Protein AF-A0A7C7IV59-F1 (afdb_monomer_lite)

Secondary structure (DSSP, 8-state):
--S-EEEEEEEEE-S-SEEE-TTS-EEE-----EEEPPSSS--STTPPPP--TT---HHHHHHHHHTTS-GGG-HHHHHHHHHHHTT-HHHHTTSS--S-SSS--SEEEEEEEEEEEPPTT-TT--SEEEEEEEEEEEEEETT-HHHHHHHHHHT---

Sequence (158 aa):
IGKKRHELIIEGTTDESVYTNTDGWLIMKNPSWRSYEFKAKPGATDRWLPIISPYHYRLDWQIWFAAMSVPQQQPWIFHLIWKLLHNDAGALGLLANNPFPNQPPESIRIEIYRYKFLPPGDESGKVWKRKHVGTWLNPVSKSTPGFKRLIQKNRWKP

pLDDT: mean 91.94, std 7.4, range [44.44, 98.19]

Radius of gyration: 17.1 Å; chains: 1; bounding box: 45×33×55 Å

Structure (mmCIF, N/CA/C/O backbone):
data_AF-A0A7C7IV59-F1
#
_entry.id   AF-A0A7C7IV59-F1
#
loop_
_atom_site.group_PDB
_atom_site.id
_atom_site.type_symbol
_atom_site.label_atom_id
_atom_site.label_alt_id
_atom_site.label_comp_id
_atom_site.label_asym_id
_atom_site.label_entity_id
_atom_site.label_seq_id
_atom_site.pdbx_PDB_ins_code
_atom_site.Cartn_x
_atom_site.Cartn_y
_atom_site.Cartn_z
_atom_site.occupancy
_atom_site.B_iso_or_equiv
_atom_site.auth_seq_id
_atom_site.auth_comp_id
_atom_site.auth_asym_id
_atom_site.auth_atom_id
_atom_site.pdbx_PDB_model_num
ATOM 1 N N . ILE A 1 1 ? -0.440 3.893 25.798 1.00 44.44 1 ILE A N 1
ATOM 2 C CA . ILE A 1 1 ? -0.358 3.272 24.450 1.00 44.44 1 ILE A CA 1
ATOM 3 C C . ILE A 1 1 ? -1.790 3.041 23.954 1.00 44.44 1 ILE A C 1
ATOM 5 O O . ILE A 1 1 ? -2.495 2.308 24.616 1.00 44.44 1 ILE A O 1
ATOM 9 N N . GLY A 1 2 ? -2.369 3.656 22.919 1.00 55.97 2 GLY A N 1
ATOM 10 C CA . GLY A 1 2 ? -2.073 4.871 22.154 1.00 55.97 2 GLY A CA 1
ATOM 11 C C . GLY A 1 2 ? -3.309 5.194 21.289 1.00 55.97 2 GLY A C 1
ATOM 12 O O . GLY A 1 2 ? -3.630 4.441 20.381 1.00 55.97 2 GLY A O 1
ATOM 13 N N . LYS A 1 3 ? -4.026 6.298 21.555 1.00 66.81 3 LYS A N 1
ATOM 14 C CA . LYS A 1 3 ? -5.278 6.674 20.846 1.00 66.81 3 LYS A CA 1
ATOM 15 C C . LYS A 1 3 ? -5.081 7.012 19.350 1.00 66.81 3 LYS A C 1
ATOM 17 O O . LYS A 1 3 ? -6.046 7.357 18.675 1.00 66.81 3 LYS A O 1
ATOM 22 N N . LYS A 1 4 ? -3.841 7.007 18.846 1.00 79.00 4 LYS A N 1
ATOM 23 C CA . LYS A 1 4 ? -3.459 7.379 17.475 1.00 79.00 4 LYS A CA 1
ATOM 24 C C . LYS A 1 4 ? -2.388 6.410 16.966 1.00 79.00 4 LYS A C 1
ATOM 26 O O . LYS A 1 4 ? -1.458 6.113 17.713 1.00 79.00 4 LYS A O 1
ATOM 31 N N . ARG A 1 5 ? -2.493 5.971 15.710 1.00 87.94 5 ARG A N 1
ATOM 32 C CA . ARG A 1 5 ? -1.556 5.034 15.062 1.00 87.94 5 ARG A CA 1
ATOM 33 C C . ARG A 1 5 ? -1.185 5.532 13.668 1.00 87.94 5 ARG A C 1
ATOM 35 O O . ARG A 1 5 ? -2.071 5.966 12.938 1.00 87.94 5 ARG A O 1
ATOM 42 N N . HIS A 1 6 ? 0.098 5.499 13.319 1.00 93.00 6 HIS A N 1
ATOM 43 C CA . HIS A 1 6 ? 0.534 5.714 11.940 1.00 93.00 6 HIS A CA 1
ATOM 44 C C . HIS A 1 6 ? 0.492 4.390 11.183 1.00 93.00 6 HIS A C 1
ATOM 46 O O . HIS A 1 6 ? 0.907 3.362 11.717 1.00 93.00 6 HIS A O 1
ATOM 52 N N . GLU A 1 7 ? -0.033 4.426 9.967 1.00 95.06 7 GLU A N 1
ATOM 53 C CA . GLU A 1 7 ? -0.200 3.269 9.099 1.00 95.06 7 GLU A CA 1
ATOM 54 C C . GLU A 1 7 ? 0.316 3.597 7.705 1.00 95.06 7 GLU A C 1
ATOM 56 O O . GLU A 1 7 ? 0.018 4.666 7.167 1.00 95.06 7 GLU A O 1
ATOM 61 N N . LEU A 1 8 ? 1.065 2.658 7.129 1.00 97.00 8 LEU A N 1
ATOM 62 C CA . LEU A 1 8 ? 1.419 2.682 5.717 1.00 97.00 8 LEU A CA 1
ATOM 63 C C . LEU A 1 8 ? 0.306 2.017 4.914 1.00 97.00 8 LEU A C 1
ATOM 65 O O . LEU A 1 8 ? -0.110 0.902 5.239 1.00 97.00 8 LEU A O 1
ATOM 69 N N . ILE A 1 9 ? -0.140 2.695 3.863 1.00 97.62 9 ILE A N 1
ATOM 70 C CA . ILE A 1 9 ? -1.102 2.188 2.890 1.00 97.62 9 ILE A CA 1
ATOM 71 C C . ILE A 1 9 ? -0.359 2.032 1.568 1.00 97.62 9 ILE A C 1
ATOM 73 O O . ILE A 1 9 ? 0.140 3.012 1.016 1.00 97.62 9 ILE A O 1
ATOM 77 N N . ILE A 1 10 ? -0.247 0.789 1.096 1.00 98.19 10 ILE A N 1
ATOM 78 C CA . ILE A 1 10 ? 0.354 0.476 -0.202 1.00 98.19 10 ILE A CA 1
ATOM 79 C C . ILE A 1 10 ? -0.743 0.602 -1.249 1.00 98.19 10 ILE A C 1
ATOM 81 O O . ILE A 1 10 ? -1.784 -0.041 -1.127 1.00 98.19 10 ILE A O 1
ATOM 85 N N . GLU A 1 11 ? -0.514 1.409 -2.276 1.00 98.06 11 GLU A N 1
ATOM 86 C CA . GLU A 1 11 ? -1.491 1.645 -3.335 1.00 98.06 11 GLU A CA 1
ATOM 87 C C . GLU A 1 11 ? -0.866 1.377 -4.694 1.00 98.06 11 GLU A C 1
ATOM 89 O O . GLU A 1 11 ? 0.239 1.839 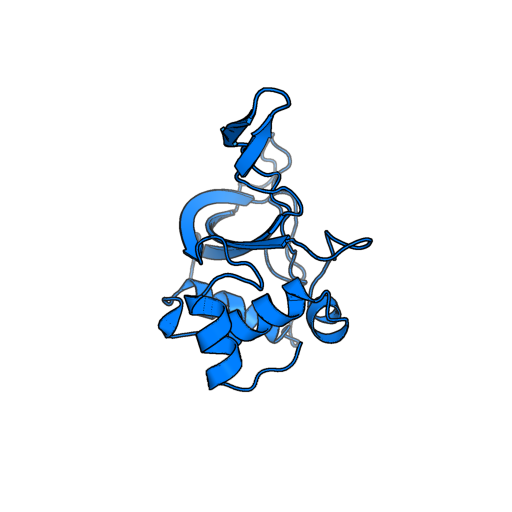-4.970 1.00 98.06 11 GLU A O 1
ATOM 94 N N . GLY A 1 12 ? -1.581 0.650 -5.547 1.00 97.50 12 GLY A N 1
ATOM 95 C CA . GLY A 1 12 ? -1.215 0.475 -6.947 1.00 97.50 12 GLY A CA 1
ATOM 96 C C . GLY A 1 12 ? -2.107 1.299 -7.866 1.00 97.50 12 GLY A C 1
ATOM 97 O O . GLY A 1 12 ? -3.203 1.714 -7.480 1.00 97.50 12 GLY A O 1
ATOM 98 N N . THR A 1 13 ? -1.671 1.481 -9.104 1.00 96.38 13 THR A N 1
ATOM 99 C CA . THR A 1 13 ? -2.513 1.956 -10.202 1.00 96.38 13 THR A CA 1
ATOM 100 C C . THR A 1 13 ? -2.104 1.287 -11.509 1.00 96.38 13 THR A C 1
ATOM 102 O O . THR A 1 13 ? -0.953 0.889 -11.682 1.00 96.38 13 THR A O 1
ATOM 105 N N . THR A 1 14 ? -3.063 1.143 -12.416 1.00 94.38 14 THR A N 1
ATOM 106 C CA . THR A 1 14 ? -2.846 0.719 -13.808 1.00 94.38 14 THR A CA 1
ATOM 107 C C . THR A 1 14 ? -2.884 1.898 -14.774 1.00 94.38 14 THR A C 1
ATOM 109 O O . THR A 1 14 ? -2.635 1.708 -15.956 1.00 94.38 14 THR A O 1
ATOM 112 N N . ASP A 1 15 ? -3.242 3.089 -14.290 1.00 88.94 15 ASP A N 1
ATOM 113 C CA . ASP A 1 15 ? -3.293 4.297 -15.102 1.00 88.94 15 ASP A CA 1
ATOM 114 C C . ASP A 1 15 ? -1.877 4.855 -15.300 1.00 88.94 15 ASP A C 1
ATOM 116 O O . ASP A 1 15 ? -1.103 4.971 -14.346 1.00 88.94 15 ASP A O 1
ATOM 120 N N . GLU A 1 16 ? -1.567 5.288 -16.519 1.00 78.81 16 GLU A N 1
ATOM 121 C CA . GLU A 1 16 ? -0.409 6.142 -16.766 1.00 78.81 16 GLU A CA 1
ATOM 122 C C . GLU A 1 16 ? -0.691 7.555 -16.236 1.00 78.81 16 GLU A C 1
ATOM 124 O O . GLU A 1 16 ? -1.755 8.135 -16.471 1.00 78.81 16 GLU A O 1
ATOM 129 N N . SER A 1 17 ? 0.263 8.130 -15.499 1.00 73.19 17 SER A N 1
ATOM 130 C CA . SER A 1 17 ? 0.122 9.485 -14.947 1.00 73.19 17 SER A CA 1
ATOM 131 C C . SER A 1 17 ? 0.216 10.577 -16.016 1.00 73.19 17 SER A C 1
ATOM 133 O O . SER A 1 17 ? -0.256 11.694 -15.806 1.00 73.19 17 SER A O 1
ATOM 135 N N . VAL A 1 18 ? 0.846 10.263 -17.150 1.00 76.81 18 VAL A N 1
ATOM 136 C CA . VAL A 1 18 ? 1.019 11.153 -18.297 1.00 76.81 18 VAL A CA 1
ATOM 137 C C . VAL A 1 18 ? 0.696 10.358 -19.552 1.00 76.81 18 VAL A C 1
ATOM 139 O O . VAL A 1 18 ? 1.277 9.298 -19.751 1.00 76.81 18 VAL A O 1
ATOM 142 N N . TYR A 1 19 ? -0.198 10.879 -20.386 1.00 74.19 19 TYR A N 1
ATOM 143 C CA . TYR A 1 19 ? -0.529 10.298 -21.686 1.00 74.19 19 TYR A CA 1
ATOM 144 C C . TYR A 1 19 ? -0.600 11.396 -22.748 1.00 74.19 19 TYR A C 1
ATOM 146 O O . TYR A 1 19 ? -0.787 12.572 -22.428 1.00 74.19 19 TYR A O 1
ATOM 154 N N . THR A 1 20 ? -0.447 11.020 -24.013 1.00 78.44 20 THR A N 1
ATOM 155 C CA . THR A 1 20 ? -0.582 11.939 -25.147 1.00 78.44 20 THR A CA 1
ATOM 156 C C . THR A 1 20 ? -2.023 11.915 -25.650 1.00 78.44 20 THR A C 1
ATOM 158 O O . THR A 1 20 ? -2.568 10.838 -25.897 1.00 78.44 20 THR A O 1
ATOM 161 N N . ASN A 1 21 ? -2.663 13.079 -25.778 1.00 82.25 21 ASN A N 1
ATOM 162 C CA . ASN A 1 21 ? -3.988 13.161 -26.394 1.00 82.25 21 ASN A CA 1
ATOM 163 C C . ASN A 1 21 ? -3.899 13.011 -27.927 1.00 82.25 21 ASN A C 1
ATOM 165 O O . ASN A 1 21 ? -2.813 12.966 -28.503 1.00 82.25 21 ASN A O 1
ATOM 169 N N . THR A 1 22 ? -5.048 12.950 -28.602 1.00 84.12 22 THR A N 1
ATOM 170 C CA . THR A 1 22 ? -5.124 12.798 -30.067 1.00 84.12 22 THR A CA 1
ATOM 171 C C . THR A 1 22 ? -4.395 13.910 -30.832 1.00 84.12 22 THR A C 1
ATOM 173 O O . THR A 1 22 ? -3.911 13.673 -31.934 1.00 84.12 22 THR A O 1
ATOM 176 N N . ASP A 1 23 ? -4.247 15.087 -30.223 1.00 89.44 23 ASP A N 1
ATOM 177 C CA . ASP A 1 23 ? -3.588 16.258 -30.807 1.00 89.44 23 ASP A CA 1
ATOM 178 C C . ASP A 1 23 ? -2.075 16.321 -30.514 1.00 89.44 23 ASP A C 1
ATOM 180 O O . ASP A 1 23 ? -1.413 17.293 -30.876 1.00 89.44 23 ASP A O 1
ATOM 184 N N . GLY A 1 24 ? -1.506 15.313 -29.843 1.00 84.75 24 GLY A N 1
ATOM 185 C CA . GLY A 1 24 ? -0.072 15.244 -29.547 1.00 84.75 24 GLY A CA 1
ATOM 186 C C . GLY A 1 24 ? 0.370 15.942 -28.253 1.00 84.75 24 GLY A C 1
ATOM 187 O O . GLY A 1 24 ? 1.562 15.936 -27.939 1.00 84.75 24 GLY A O 1
ATOM 188 N N . TRP A 1 25 ? -0.549 16.504 -27.464 1.00 85.62 25 TRP A N 1
ATOM 189 C CA . TRP A 1 25 ? -0.234 17.161 -26.192 1.00 85.62 25 TRP A CA 1
ATOM 190 C C . TRP A 1 25 ? -0.142 16.169 -25.034 1.00 85.62 25 TRP A C 1
ATOM 192 O O . TRP A 1 25 ? -0.975 15.273 -24.891 1.00 85.62 25 TRP A O 1
ATOM 202 N N . LEU A 1 26 ? 0.847 16.369 -24.159 1.00 84.31 26 LEU A N 1
ATOM 203 C CA . LEU A 1 26 ? 0.966 15.625 -22.906 1.00 84.31 26 LEU A CA 1
ATOM 204 C C . LEU A 1 26 ? -0.076 16.123 -21.903 1.00 84.31 26 LEU A C 1
ATOM 206 O O . LEU A 1 26 ? -0.066 17.290 -21.511 1.00 84.31 26 LEU A O 1
ATOM 210 N N . ILE A 1 27 ? -0.939 15.219 -21.450 1.00 80.25 27 ILE A N 1
ATOM 211 C CA . ILE A 1 27 ? -1.958 15.484 -20.441 1.00 80.25 27 ILE A CA 1
ATOM 212 C C . ILE A 1 27 ? -1.613 14.722 -19.166 1.00 80.25 27 ILE A C 1
ATOM 214 O O . ILE A 1 27 ? -1.330 13.522 -19.182 1.00 80.25 27 ILE A O 1
ATOM 218 N N . MET A 1 28 ? -1.670 15.429 -18.038 1.00 78.50 28 MET A N 1
ATOM 219 C CA . MET A 1 28 ? -1.547 14.827 -16.714 1.00 78.50 28 MET A CA 1
ATOM 220 C C . MET A 1 28 ? -2.918 14.336 -16.248 1.00 78.50 28 MET A C 1
ATOM 222 O O . MET A 1 28 ? -3.845 15.130 -16.078 1.00 78.50 28 MET A O 1
ATOM 226 N N . LYS A 1 29 ? -3.051 13.028 -16.022 1.00 81.25 29 LYS A N 1
ATOM 227 C CA . LYS A 1 29 ? -4.239 12.431 -15.398 1.00 81.25 29 LYS A CA 1
ATOM 228 C C . LYS A 1 29 ? -3.956 12.220 -13.921 1.00 81.25 29 LYS A C 1
ATOM 230 O O . LYS A 1 29 ? -2.858 11.804 -13.564 1.00 81.25 29 LYS A O 1
ATOM 235 N N . ASN A 1 30 ? -4.954 12.431 -13.064 1.00 83.75 30 ASN A N 1
ATOM 236 C CA . ASN A 1 30 ? -4.869 11.936 -11.696 1.00 83.75 30 ASN A CA 1
ATOM 237 C C . ASN A 1 30 ? -5.184 10.427 -11.705 1.00 83.75 30 ASN A C 1
ATOM 239 O O . ASN A 1 30 ? -6.331 10.066 -11.988 1.00 83.75 30 ASN A O 1
ATOM 243 N N . PRO A 1 31 ? -4.201 9.543 -11.462 1.00 87.81 31 PRO A N 1
ATOM 244 C CA . PRO A 1 31 ? -4.415 8.114 -11.608 1.00 87.81 31 PRO A CA 1
ATOM 245 C C . PRO A 1 31 ? -5.311 7.576 -10.488 1.00 87.81 31 PRO A C 1
ATOM 247 O O . PRO A 1 31 ? -5.291 8.061 -9.352 1.00 87.81 31 PRO A O 1
ATOM 250 N N . SER A 1 32 ? -6.102 6.555 -10.806 1.00 92.81 32 SER A N 1
ATOM 251 C CA . SER A 1 32 ? -6.940 5.858 -9.835 1.00 92.81 32 SER A CA 1
ATOM 252 C C . SER A 1 32 ? -6.088 4.900 -8.996 1.00 92.81 32 SER A C 1
ATOM 254 O O . SER A 1 32 ? -5.593 3.875 -9.472 1.00 92.81 32 SER A O 1
ATOM 256 N N . TRP A 1 33 ? -5.879 5.252 -7.728 1.00 95.69 33 TRP A N 1
ATOM 257 C CA . TRP A 1 33 ? -5.094 4.455 -6.787 1.00 95.69 33 TRP A CA 1
ATOM 258 C C . TRP A 1 33 ? -5.988 3.494 -6.007 1.00 95.69 33 TRP A C 1
ATOM 260 O O . TRP A 1 33 ? -7.002 3.899 -5.437 1.00 95.69 33 TRP A O 1
ATOM 270 N N . ARG A 1 34 ? -5.603 2.217 -5.964 1.00 97.12 34 ARG A N 1
ATOM 271 C CA . ARG A 1 34 ? -6.302 1.161 -5.218 1.00 97.12 34 ARG A CA 1
ATOM 272 C C . ARG A 1 34 ? -5.385 0.574 -4.156 1.00 97.12 34 ARG A C 1
ATOM 274 O O . ARG A 1 34 ? -4.250 0.202 -4.455 1.00 97.12 34 ARG A O 1
ATOM 281 N N . SER A 1 35 ? -5.882 0.487 -2.927 1.00 97.25 35 SER A N 1
ATOM 282 C CA . SER A 1 35 ? -5.104 0.041 -1.772 1.00 97.25 35 SER A CA 1
ATOM 283 C C . SER A 1 35 ? -5.030 -1.485 -1.677 1.00 97.25 35 SER A C 1
ATOM 285 O O . SER A 1 35 ? -6.034 -2.185 -1.832 1.00 97.25 35 SER A O 1
ATOM 287 N N . TYR A 1 36 ? -3.837 -1.990 -1.374 1.00 98.00 36 TYR A N 1
ATOM 288 C CA . TYR A 1 36 ? -3.644 -3.341 -0.867 1.00 98.00 36 TYR A CA 1
ATOM 289 C C . TYR A 1 36 ? -3.969 -3.370 0.628 1.00 98.00 36 TYR A C 1
ATOM 291 O O . TYR A 1 36 ? -3.437 -2.587 1.418 1.00 98.00 36 TYR A O 1
ATOM 299 N N . GLU A 1 37 ? -4.833 -4.296 1.014 1.00 96.88 37 GLU A N 1
ATOM 300 C CA . GLU A 1 37 ? -5.310 -4.475 2.376 1.00 96.88 37 GLU A CA 1
ATOM 301 C C . GLU A 1 37 ? -4.505 -5.563 3.082 1.00 96.88 37 GLU A C 1
ATOM 303 O O . GLU A 1 37 ? -4.170 -6.598 2.507 1.00 96.88 37 GLU A O 1
ATOM 308 N N . PHE A 1 38 ? -4.220 -5.357 4.364 1.00 95.81 38 PHE A N 1
ATOM 309 C CA . PHE A 1 38 ? -3.542 -6.346 5.204 1.00 95.81 38 PHE A CA 1
ATOM 310 C C . PHE A 1 38 ? -4.552 -7.133 6.046 1.00 95.81 38 PHE A C 1
ATOM 312 O O . PHE A 1 38 ? -5.696 -6.713 6.233 1.00 95.81 38 PHE A O 1
ATOM 319 N N . LYS A 1 39 ? -4.158 -8.293 6.572 1.00 94.44 39 LYS A N 1
ATOM 320 C CA . LYS A 1 39 ? -5.090 -9.232 7.223 1.00 94.44 39 LYS A CA 1
ATOM 321 C C . LYS A 1 39 ? -5.571 -8.770 8.598 1.00 94.44 39 LYS A C 1
ATOM 323 O O . LYS A 1 39 ? -6.685 -9.103 8.986 1.00 94.44 39 LYS A O 1
ATOM 328 N N . ALA A 1 40 ? -4.785 -7.971 9.307 1.00 92.94 40 ALA A N 1
ATOM 329 C CA . ALA A 1 40 ? -5.079 -7.501 10.657 1.00 92.94 40 ALA A CA 1
ATOM 330 C C . ALA A 1 40 ? -4.659 -6.038 10.900 1.00 92.94 40 ALA A C 1
ATOM 332 O O . ALA A 1 40 ? -4.462 -5.622 12.045 1.00 92.94 40 ALA A O 1
ATOM 333 N N . LYS A 1 41 ? -4.519 -5.232 9.839 1.00 92.25 41 LYS A N 1
ATOM 334 C CA . LYS A 1 41 ? -4.347 -3.772 9.950 1.00 92.25 41 LYS 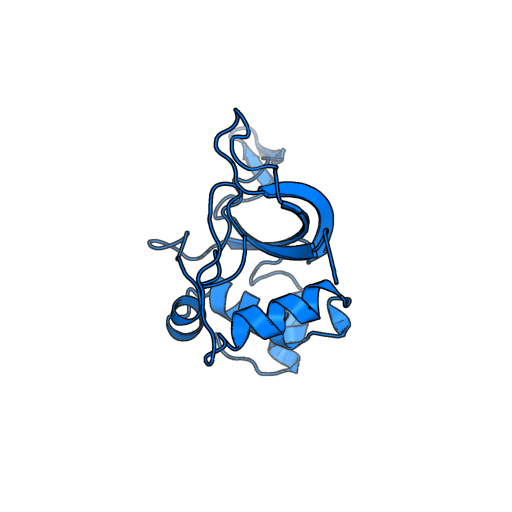A CA 1
ATOM 335 C C . LYS A 1 41 ? -5.669 -3.047 9.671 1.00 92.25 41 LYS A C 1
ATOM 337 O O . LYS A 1 41 ? -6.536 -3.638 9.035 1.00 92.25 41 LYS A O 1
ATOM 342 N N . PRO A 1 42 ? -5.822 -1.781 10.118 1.00 90.62 42 PRO A N 1
ATOM 343 C CA . PRO A 1 42 ? -7.055 -1.026 9.914 1.00 90.62 42 PRO A CA 1
ATOM 344 C C . PRO A 1 42 ? -7.430 -0.918 8.436 1.00 90.62 42 PRO A C 1
ATOM 346 O O . PRO A 1 42 ? -8.514 -1.345 8.067 1.00 90.62 42 PRO A O 1
ATOM 349 N N . GLY A 1 43 ? -6.513 -0.407 7.600 1.00 90.81 43 GLY A N 1
ATOM 350 C CA . GLY A 1 43 ? -6.746 -0.258 6.163 1.00 90.81 43 GLY A CA 1
ATOM 351 C C . GLY A 1 43 ? -7.988 0.590 5.879 1.00 90.81 43 GLY A C 1
ATOM 352 O O . GLY A 1 43 ? -7.987 1.799 6.149 1.00 90.81 43 GLY A O 1
ATOM 353 N N . ALA A 1 44 ? -9.053 -0.036 5.386 1.00 92.50 44 ALA A N 1
ATOM 354 C CA . ALA A 1 44 ? -10.374 0.572 5.240 1.00 92.50 44 ALA A CA 1
ATOM 355 C C . ALA A 1 44 ? -10.944 1.141 6.568 1.00 92.50 44 ALA A C 1
ATOM 357 O O . ALA A 1 44 ? -10.744 0.610 7.660 1.00 92.50 44 ALA A O 1
ATOM 358 N N . THR A 1 45 ? -11.644 2.280 6.506 1.00 93.00 45 THR A N 1
ATOM 359 C CA . THR A 1 45 ? -12.079 3.014 7.718 1.00 93.00 45 THR A CA 1
ATOM 360 C C . THR A 1 45 ? -13.307 2.432 8.412 1.00 93.00 45 THR A C 1
ATOM 362 O O . THR A 1 45 ? -13.581 2.762 9.560 1.00 93.00 45 THR A O 1
ATOM 365 N N . ASP A 1 46 ? -14.055 1.598 7.712 1.00 91.62 46 ASP A N 1
ATOM 366 C CA . ASP A 1 46 ? -15.244 0.862 8.147 1.00 91.62 46 ASP A CA 1
ATOM 367 C C . ASP A 1 46 ? -14.909 -0.520 8.732 1.00 91.62 46 ASP A C 1
ATOM 369 O O . ASP A 1 46 ? -15.782 -1.221 9.238 1.00 91.62 46 ASP A O 1
ATOM 373 N N . ARG A 1 47 ? -13.632 -0.911 8.718 1.00 89.25 47 ARG A N 1
ATOM 374 C CA . ARG A 1 47 ? -13.193 -2.237 9.137 1.00 89.25 47 ARG A CA 1
ATOM 375 C C . ARG A 1 47 ? -12.866 -2.324 10.628 1.00 89.25 47 ARG A C 1
ATOM 377 O O . ARG A 1 47 ? -12.018 -1.595 11.153 1.00 89.25 47 ARG A O 1
ATOM 384 N N . TRP A 1 48 ? -13.455 -3.316 11.293 1.00 86.81 48 TRP A N 1
ATOM 385 C CA . TRP A 1 48 ? -13.043 -3.754 12.628 1.00 86.81 48 TRP A CA 1
ATOM 386 C C . TRP A 1 48 ? -11.771 -4.605 12.573 1.00 86.81 48 TRP A C 1
ATOM 388 O O . TRP A 1 48 ? -11.546 -5.366 11.630 1.00 86.81 48 TRP A O 1
ATOM 398 N N . LEU A 1 49 ? -10.927 -4.487 13.600 1.00 87.50 49 LEU A N 1
ATOM 399 C CA . LEU A 1 49 ? -9.722 -5.309 13.702 1.00 87.50 49 LEU A CA 1
ATOM 400 C C . LEU A 1 49 ? -10.057 -6.703 14.245 1.00 87.50 49 LEU A C 1
ATOM 402 O O . LEU A 1 49 ? -10.791 -6.799 15.230 1.00 87.50 49 LEU A O 1
ATOM 406 N N . PRO A 1 50 ? -9.491 -7.773 13.662 1.00 89.06 50 PRO A N 1
ATOM 407 C CA . PRO A 1 50 ? -9.644 -9.116 14.201 1.00 89.06 50 PRO A CA 1
ATOM 408 C C . PRO A 1 50 ? -8.864 -9.285 15.514 1.00 89.06 50 PRO A C 1
ATOM 410 O O . PRO A 1 50 ? -7.799 -8.692 15.704 1.00 89.06 50 PRO A O 1
ATOM 413 N N . ILE A 1 51 ? -9.359 -10.157 16.395 1.00 88.44 51 ILE A N 1
ATOM 414 C CA . ILE A 1 51 ? -8.595 -10.663 17.543 1.00 88.44 51 ILE A CA 1
ATOM 415 C C . ILE A 1 51 ? -7.704 -11.794 17.026 1.00 88.44 51 ILE A C 1
ATOM 417 O O . ILE A 1 51 ? -8.209 -12.829 16.605 1.00 88.44 51 ILE A O 1
ATOM 421 N N . ILE A 1 52 ? -6.386 -11.583 17.019 1.00 89.06 52 ILE A N 1
ATOM 422 C CA . ILE A 1 52 ? -5.427 -12.529 16.414 1.00 89.06 52 ILE A CA 1
ATOM 423 C C . ILE A 1 52 ? -4.532 -13.257 17.425 1.00 89.06 52 ILE A C 1
ATOM 425 O O . ILE A 1 52 ? -3.877 -14.224 17.057 1.00 89.06 52 ILE A O 1
ATOM 429 N N . SER A 1 53 ? -4.517 -12.831 18.693 1.00 86.00 53 SER A N 1
ATOM 430 C CA . SER A 1 53 ? -3.702 -13.458 19.744 1.00 86.00 53 SER A CA 1
ATOM 431 C C . SER A 1 53 ? -4.038 -14.950 19.906 1.00 86.00 53 SER A C 1
ATOM 433 O O . SER A 1 53 ? -5.225 -15.283 19.906 1.00 86.00 53 SER A O 1
ATOM 435 N N . PRO A 1 54 ? -3.043 -15.852 20.068 1.00 88.75 54 PRO A N 1
ATOM 436 C CA . PRO A 1 54 ? -1.597 -15.606 20.234 1.00 88.75 54 PRO A CA 1
ATOM 437 C C . PRO A 1 54 ? -0.807 -15.458 18.917 1.00 88.75 54 PRO A C 1
ATOM 439 O O . PRO A 1 54 ? 0.399 -15.201 18.933 1.00 88.75 54 PRO A O 1
ATOM 442 N N . TYR A 1 55 ? -1.462 -15.617 17.769 1.00 86.62 55 TYR A N 1
ATOM 443 C CA . TYR A 1 55 ? -0.843 -15.536 16.450 1.00 86.62 55 TYR A CA 1
ATOM 444 C C . TYR A 1 55 ? -0.642 -14.083 15.982 1.00 86.62 55 TYR A C 1
ATOM 446 O O . TYR A 1 55 ? -1.393 -13.174 16.327 1.00 86.62 55 TYR A O 1
ATOM 454 N N . HIS A 1 56 ? 0.385 -13.852 15.159 1.00 87.19 56 HIS A N 1
ATOM 455 C CA . HIS A 1 56 ? 0.657 -12.542 14.570 1.00 87.19 56 HIS A CA 1
ATOM 456 C C . HIS A 1 56 ? 1.070 -12.687 13.106 1.00 87.19 56 HIS A C 1
ATOM 458 O O . HIS A 1 56 ? 2.054 -13.357 12.789 1.00 87.19 56 HIS A O 1
ATOM 464 N N . TYR A 1 57 ? 0.356 -12.008 12.204 1.00 92.56 57 TYR A N 1
ATOM 465 C CA . TYR A 1 57 ? 0.757 -11.936 10.801 1.00 92.56 57 TYR A CA 1
ATOM 466 C C . TYR A 1 57 ? 2.090 -11.189 10.683 1.00 92.56 57 TYR A C 1
ATOM 468 O O . TYR A 1 57 ? 2.194 -9.999 10.993 1.00 92.56 57 TYR A O 1
ATOM 476 N N . ARG A 1 58 ? 3.129 -11.907 10.240 1.00 93.69 58 ARG A N 1
ATOM 477 C CA . ARG A 1 58 ? 4.511 -11.405 10.172 1.00 93.69 58 ARG A CA 1
ATOM 478 C C . ARG A 1 58 ? 4.614 -10.104 9.372 1.00 93.69 58 ARG A C 1
ATOM 480 O O . ARG A 1 58 ? 5.267 -9.170 9.835 1.00 93.69 58 ARG A O 1
ATOM 487 N N . LEU A 1 59 ? 3.968 -10.049 8.204 1.00 95.31 59 LEU A N 1
ATOM 488 C CA . LEU A 1 59 ? 4.008 -8.889 7.316 1.00 95.31 59 LEU A CA 1
ATOM 489 C C . LEU A 1 59 ? 3.287 -7.680 7.933 1.00 95.31 59 LEU A C 1
ATOM 491 O O . LEU A 1 59 ? 3.854 -6.590 7.977 1.00 95.31 59 LEU A O 1
ATOM 495 N N . ASP A 1 60 ? 2.083 -7.871 8.476 1.00 94.38 60 ASP A N 1
ATOM 496 C CA . ASP A 1 60 ? 1.310 -6.822 9.154 1.00 94.38 60 ASP A CA 1
ATOM 497 C C . ASP A 1 60 ? 2.099 -6.166 10.295 1.00 94.38 60 ASP A C 1
ATOM 499 O O . ASP A 1 60 ? 2.087 -4.938 10.459 1.00 94.38 60 ASP A O 1
ATOM 503 N N . TRP A 1 61 ? 2.807 -6.997 11.064 1.00 91.31 61 TRP A N 1
ATOM 504 C CA . TRP A 1 61 ? 3.670 -6.576 12.161 1.00 91.31 61 TRP A CA 1
ATOM 505 C C . TRP A 1 61 ? 4.898 -5.803 11.663 1.00 91.31 61 TRP A C 1
ATOM 507 O O . TRP A 1 61 ? 5.214 -4.736 12.188 1.00 91.31 61 TRP A O 1
ATOM 517 N N . GLN A 1 62 ? 5.562 -6.283 10.605 1.00 94.69 62 GLN A N 1
ATOM 518 C CA . GLN A 1 62 ? 6.696 -5.579 9.997 1.00 94.69 62 GLN A CA 1
ATOM 519 C C . GLN A 1 62 ? 6.296 -4.218 9.411 1.00 94.69 62 GLN A C 1
ATOM 521 O O . GLN A 1 62 ? 6.994 -3.231 9.638 1.00 94.69 62 GLN A O 1
ATOM 526 N N . ILE A 1 63 ? 5.152 -4.127 8.725 1.00 94.88 63 ILE A N 1
ATOM 527 C CA . ILE A 1 63 ? 4.641 -2.857 8.184 1.00 94.88 63 ILE A CA 1
ATOM 528 C C . ILE A 1 63 ? 4.320 -1.862 9.302 1.00 94.88 63 ILE A C 1
ATOM 530 O O . ILE A 1 63 ? 4.520 -0.660 9.139 1.00 94.88 63 ILE A O 1
ATOM 534 N N . TRP A 1 64 ? 3.827 -2.337 10.450 1.00 91.75 64 TRP A N 1
ATOM 535 C CA . TRP A 1 64 ? 3.576 -1.458 11.592 1.00 91.75 64 TRP A CA 1
ATOM 536 C C . TRP A 1 64 ? 4.850 -0.780 12.108 1.00 91.75 64 TRP A C 1
ATOM 538 O O . TRP A 1 64 ? 4.824 0.422 12.361 1.00 91.75 64 TRP A O 1
ATOM 548 N N . PHE A 1 65 ? 5.961 -1.512 12.208 1.00 91.50 65 PHE A N 1
ATOM 549 C CA . PHE A 1 65 ? 7.251 -0.906 12.545 1.00 91.50 65 PHE A CA 1
ATOM 550 C C . PHE A 1 65 ? 7.780 -0.008 11.431 1.00 91.50 65 PHE A C 1
ATOM 552 O O . PHE A 1 65 ? 8.296 1.072 11.712 1.00 91.50 65 PHE A O 1
ATOM 559 N N . ALA A 1 66 ? 7.612 -0.410 10.169 1.00 94.31 66 ALA A N 1
ATOM 560 C CA . ALA A 1 66 ? 8.058 0.393 9.038 1.00 94.31 66 ALA A CA 1
ATOM 561 C C . ALA A 1 66 ? 7.424 1.792 9.024 1.00 94.31 66 ALA A C 1
ATOM 563 O O . ALA A 1 66 ? 8.115 2.760 8.711 1.00 94.31 66 ALA A O 1
ATOM 564 N N . ALA A 1 67 ? 6.162 1.914 9.456 1.00 93.50 67 ALA A N 1
ATOM 565 C CA . ALA A 1 67 ? 5.455 3.190 9.597 1.00 93.50 67 ALA A CA 1
ATOM 566 C C . ALA A 1 67 ? 6.120 4.183 10.575 1.00 93.50 67 ALA A C 1
ATOM 568 O O . ALA A 1 67 ? 5.763 5.359 10.585 1.00 93.50 67 ALA A O 1
ATOM 569 N N . MET A 1 68 ? 7.060 3.723 11.407 1.00 92.50 68 MET A N 1
ATOM 570 C CA . MET A 1 68 ? 7.821 4.538 12.366 1.00 92.50 68 MET A CA 1
ATOM 571 C C . MET A 1 68 ? 9.222 4.906 11.863 1.00 92.50 68 MET A C 1
ATOM 573 O O . MET A 1 68 ? 9.997 5.515 12.594 1.00 92.50 68 MET A O 1
ATOM 577 N N . SER A 1 69 ? 9.564 4.502 10.641 1.00 91.44 69 SER A N 1
ATOM 578 C CA . SER A 1 69 ? 10.899 4.636 10.061 1.00 91.44 69 SER A CA 1
ATOM 579 C C . SER A 1 69 ? 10.834 5.224 8.654 1.00 91.44 69 SER A C 1
ATOM 581 O O . SER A 1 69 ? 9.757 5.375 8.074 1.00 91.44 69 SER A O 1
ATOM 583 N N . VAL A 1 70 ? 11.998 5.545 8.096 1.00 90.88 70 VAL A N 1
ATOM 584 C CA . VAL A 1 70 ? 12.128 6.051 6.724 1.00 90.88 70 VAL A CA 1
ATOM 585 C C . VAL A 1 70 ? 12.395 4.911 5.730 1.00 90.88 70 VAL A C 1
ATOM 587 O O . VAL A 1 70 ? 12.942 3.876 6.128 1.00 90.88 70 VAL A O 1
ATOM 590 N N . PRO A 1 71 ? 12.077 5.079 4.431 1.00 91.44 71 PRO A N 1
ATOM 591 C CA . PRO A 1 71 ? 12.224 4.020 3.431 1.00 91.44 71 PRO A CA 1
ATOM 592 C C . PRO A 1 71 ? 13.589 3.352 3.377 1.00 91.44 71 PRO A C 1
ATOM 594 O O . PRO A 1 71 ? 13.684 2.132 3.270 1.00 91.44 71 PRO A O 1
ATOM 597 N N . GLN A 1 72 ? 14.655 4.132 3.522 1.00 89.50 72 GLN A N 1
ATOM 598 C CA . GLN A 1 72 ? 16.035 3.660 3.443 1.00 89.50 72 GLN A CA 1
ATOM 599 C C . GLN A 1 72 ? 16.373 2.630 4.534 1.00 89.50 72 GLN A C 1
ATOM 601 O O . GLN A 1 72 ? 17.272 1.817 4.342 1.00 89.50 72 GLN A O 1
ATOM 606 N N . GLN A 1 73 ? 15.643 2.633 5.655 1.00 93.06 73 GLN A N 1
ATOM 607 C CA . GLN A 1 73 ? 15.822 1.688 6.760 1.00 93.06 73 GLN A CA 1
ATOM 608 C C . GLN A 1 73 ? 15.013 0.393 6.582 1.00 93.06 73 GLN A C 1
ATOM 610 O O . GLN A 1 73 ? 15.192 -0.545 7.353 1.00 93.06 73 GLN A O 1
ATOM 615 N N . GLN A 1 74 ? 14.137 0.315 5.573 1.00 95.25 74 GLN A N 1
ATOM 616 C CA . GLN A 1 74 ? 13.245 -0.825 5.334 1.00 95.25 74 GLN A CA 1
ATOM 617 C C . GLN A 1 74 ? 13.428 -1.397 3.916 1.00 95.25 74 GLN A C 1
ATOM 619 O O . GLN A 1 74 ? 12.481 -1.410 3.125 1.00 95.25 74 GLN A O 1
ATOM 624 N N . PRO A 1 75 ? 14.629 -1.905 3.559 1.00 93.12 75 PRO A N 1
ATOM 625 C CA . PRO A 1 75 ? 14.929 -2.380 2.206 1.00 93.12 75 PRO A CA 1
ATOM 626 C C . PRO A 1 75 ? 13.975 -3.484 1.722 1.00 93.12 75 PRO A C 1
ATOM 628 O O . PRO A 1 75 ? 13.652 -3.556 0.538 1.00 93.12 75 PRO A O 1
ATOM 631 N N . TRP A 1 76 ? 13.470 -4.311 2.640 1.00 95.25 76 TRP A N 1
ATOM 632 C CA . TRP A 1 76 ? 12.522 -5.383 2.337 1.00 95.25 76 TRP A CA 1
ATOM 633 C C . TRP A 1 76 ? 11.199 -4.876 1.738 1.00 95.25 76 TRP A C 1
ATOM 635 O O . TRP A 1 76 ? 10.577 -5.608 0.971 1.00 95.25 76 TRP A O 1
ATOM 645 N N . ILE A 1 77 ? 10.786 -3.631 2.023 1.00 96.62 77 ILE A N 1
ATOM 646 C CA . ILE A 1 77 ? 9.583 -3.047 1.416 1.00 96.62 77 ILE A CA 1
ATOM 647 C C . ILE A 1 77 ? 9.783 -2.897 -0.086 1.00 96.62 77 ILE A C 1
ATOM 649 O O . ILE A 1 77 ? 8.895 -3.258 -0.845 1.00 96.62 77 ILE A O 1
ATOM 653 N N . PHE A 1 78 ? 10.952 -2.456 -0.549 1.00 96.62 78 PHE A N 1
ATOM 654 C CA . PHE A 1 78 ? 11.210 -2.340 -1.986 1.00 96.62 78 PHE A CA 1
ATOM 655 C C . PHE A 1 78 ? 11.143 -3.695 -2.696 1.00 96.62 78 PHE A C 1
ATOM 657 O O . PHE A 1 78 ? 10.639 -3.768 -3.815 1.00 96.62 78 PHE A O 1
ATOM 664 N N . HIS A 1 79 ? 11.581 -4.771 -2.036 1.00 97.25 79 HIS A N 1
ATOM 665 C CA . HIS A 1 79 ? 11.396 -6.121 -2.563 1.00 97.25 79 HIS A CA 1
ATOM 666 C C . HIS A 1 79 ? 9.912 -6.508 -2.610 1.00 97.25 79 HIS A C 1
ATOM 668 O O . HIS A 1 79 ? 9.455 -7.009 -3.632 1.00 97.25 79 HIS A O 1
ATOM 674 N N . LEU A 1 80 ? 9.135 -6.218 -1.558 1.00 97.81 80 LEU A N 1
ATOM 675 C CA . LEU A 1 80 ? 7.684 -6.430 -1.568 1.00 97.81 80 LEU A CA 1
ATOM 676 C C . LEU A 1 80 ? 7.012 -5.666 -2.718 1.00 97.81 80 LEU A C 1
ATOM 678 O O . LEU A 1 80 ? 6.218 -6.248 -3.446 1.00 97.81 80 LEU A O 1
ATOM 682 N N . ILE A 1 81 ? 7.356 -4.395 -2.934 1.00 98.06 81 ILE A N 1
ATOM 683 C CA . ILE A 1 81 ? 6.817 -3.602 -4.047 1.00 98.06 81 ILE A CA 1
ATOM 684 C C . ILE A 1 81 ? 7.192 -4.219 -5.396 1.00 98.06 81 ILE A C 1
ATOM 686 O O . ILE A 1 81 ? 6.345 -4.308 -6.280 1.00 98.06 81 ILE A O 1
ATOM 690 N N . TRP A 1 82 ? 8.426 -4.707 -5.551 1.00 98.00 82 TRP A N 1
ATOM 691 C CA . TRP A 1 82 ? 8.839 -5.420 -6.759 1.00 98.00 82 TRP A CA 1
ATOM 692 C C . TRP A 1 82 ? 7.986 -6.668 -7.002 1.00 98.00 82 TRP A C 1
ATOM 694 O O . TRP A 1 82 ? 7.508 -6.860 -8.117 1.00 98.00 82 TRP A O 1
ATOM 704 N N . LYS A 1 83 ? 7.717 -7.460 -5.959 1.00 98.19 83 LYS A N 1
ATOM 705 C CA . LYS A 1 83 ? 6.822 -8.623 -6.020 1.00 98.19 83 LYS A CA 1
ATOM 706 C C . LYS A 1 83 ? 5.388 -8.247 -6.408 1.00 98.19 83 LYS A C 1
ATOM 708 O O . LYS A 1 83 ? 4.794 -8.890 -7.269 1.00 98.19 83 LYS A O 1
ATOM 713 N N . LEU A 1 84 ? 4.846 -7.170 -5.838 1.00 98.19 84 LEU A N 1
ATOM 714 C CA . LEU A 1 84 ? 3.495 -6.691 -6.156 1.00 98.19 84 LEU A CA 1
ATOM 715 C C . LEU A 1 84 ? 3.381 -6.159 -7.591 1.00 98.19 84 LEU A C 1
ATOM 717 O O . LEU A 1 84 ? 2.403 -6.457 -8.267 1.00 98.19 84 LEU A O 1
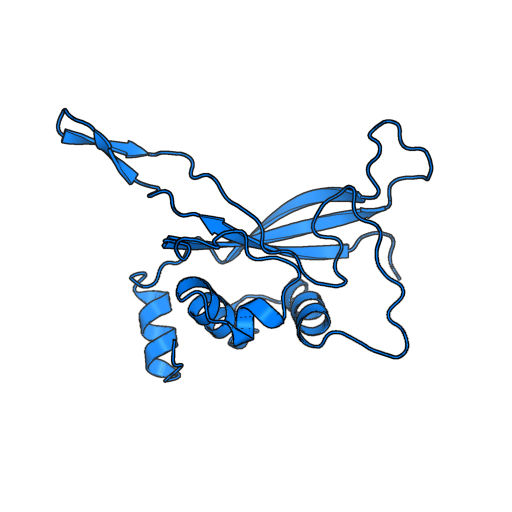ATOM 721 N N . LEU A 1 85 ? 4.405 -5.467 -8.103 1.00 97.94 85 LEU A N 1
ATOM 722 C CA . LEU A 1 85 ? 4.478 -5.066 -9.516 1.00 97.94 85 LEU A CA 1
ATOM 723 C C . LEU A 1 85 ? 4.487 -6.278 -10.471 1.00 97.94 85 LEU A C 1
ATOM 725 O O . LEU A 1 85 ? 4.187 -6.130 -11.654 1.00 97.94 85 LEU A O 1
ATOM 729 N N . HIS A 1 86 ? 4.821 -7.478 -9.990 1.00 97.69 86 HIS A N 1
ATOM 730 C CA . HIS A 1 86 ? 4.786 -8.722 -10.767 1.00 97.69 86 HIS A CA 1
ATOM 731 C C . HIS A 1 86 ? 3.586 -9.615 -10.438 1.00 97.69 86 HIS A C 1
ATOM 733 O O . HIS A 1 86 ? 3.496 -10.705 -10.993 1.00 97.69 86 HIS A O 1
ATOM 739 N N . ASN A 1 87 ? 2.657 -9.165 -9.583 1.00 97.19 87 ASN A N 1
ATOM 740 C CA . ASN A 1 87 ? 1.555 -9.990 -9.081 1.00 97.19 87 ASN A CA 1
ATOM 741 C C . ASN A 1 87 ? 2.031 -11.352 -8.525 1.00 97.19 87 ASN A C 1
ATOM 743 O O . ASN A 1 87 ? 1.372 -12.375 -8.703 1.00 97.19 87 ASN A O 1
ATOM 747 N N . ASP A 1 88 ? 3.180 -11.376 -7.841 1.00 97.88 88 ASP A N 1
ATOM 748 C CA . ASP A 1 88 ? 3.714 -12.596 -7.232 1.00 97.88 88 ASP A CA 1
ATOM 749 C C . ASP A 1 88 ? 2.703 -13.199 -6.240 1.00 97.88 88 ASP A C 1
ATOM 751 O O . ASP A 1 88 ? 2.279 -12.555 -5.274 1.00 97.88 88 ASP A O 1
ATOM 755 N N . ALA A 1 89 ? 2.317 -14.454 -6.481 1.00 96.62 89 ALA A N 1
ATOM 756 C CA . ALA A 1 89 ? 1.283 -15.136 -5.706 1.00 96.62 89 ALA A CA 1
ATOM 757 C C . ALA A 1 89 ? 1.672 -15.319 -4.229 1.00 96.62 89 ALA A C 1
ATOM 759 O O . ALA A 1 89 ? 0.808 -15.269 -3.353 1.00 96.62 89 ALA A O 1
ATOM 760 N N . GLY A 1 90 ? 2.966 -15.490 -3.936 1.00 96.69 90 GLY A N 1
ATOM 761 C CA . GLY A 1 90 ? 3.467 -15.625 -2.572 1.00 96.69 90 GLY A CA 1
ATOM 762 C C . GLY A 1 90 ? 3.307 -14.330 -1.780 1.00 96.69 90 GLY A C 1
ATOM 763 O O . GLY A 1 90 ? 2.789 -14.351 -0.665 1.00 96.69 90 GLY A O 1
ATOM 764 N N . ALA A 1 91 ? 3.683 -13.195 -2.370 1.00 97.12 91 ALA A N 1
ATOM 765 C CA . ALA A 1 91 ? 3.499 -11.877 -1.771 1.00 97.12 91 ALA A CA 1
ATOM 766 C C . ALA A 1 91 ? 2.014 -11.514 -1.617 1.00 97.12 91 ALA A C 1
ATOM 768 O O . ALA A 1 91 ? 1.603 -11.062 -0.547 1.00 97.12 91 ALA A O 1
ATOM 769 N N . LEU A 1 92 ? 1.197 -11.759 -2.647 1.00 97.69 92 LEU A N 1
ATOM 770 C CA . LEU A 1 92 ? -0.249 -11.526 -2.590 1.00 97.69 92 LEU A CA 1
ATOM 771 C C . LEU A 1 92 ? -0.933 -12.398 -1.528 1.00 97.69 92 LEU A C 1
ATOM 773 O O . LEU A 1 92 ? -1.822 -11.918 -0.830 1.00 97.69 92 LEU A O 1
ATOM 777 N N . GLY A 1 93 ? -0.477 -13.638 -1.325 1.00 96.81 93 GLY A N 1
ATOM 778 C CA . GLY A 1 93 ? -0.996 -14.532 -0.284 1.00 96.81 93 GLY A CA 1
ATOM 779 C C . GLY A 1 93 ? -0.785 -14.027 1.152 1.00 96.81 93 GLY A C 1
ATOM 780 O O . GLY A 1 93 ? -1.469 -14.478 2.079 1.00 96.81 93 GLY A O 1
ATOM 781 N N . LEU A 1 94 ? 0.129 -13.073 1.362 1.00 96.50 94 LEU A N 1
ATOM 782 C CA . LEU A 1 94 ? 0.334 -12.409 2.655 1.00 96.50 94 LEU A CA 1
ATOM 783 C C . LEU A 1 94 ? -0.676 -11.281 2.912 1.00 96.50 94 LEU A C 1
ATOM 785 O O . LEU A 1 94 ? -0.873 -10.902 4.067 1.00 96.50 94 LEU A O 1
ATOM 789 N N . LEU A 1 95 ? -1.327 -10.769 1.868 1.00 97.25 95 LEU A N 1
ATOM 790 C CA . LEU A 1 95 ? -2.295 -9.675 1.928 1.00 97.25 95 LEU A CA 1
ATOM 791 C C . LEU A 1 95 ? -3.730 -10.211 2.050 1.00 97.25 95 LEU A C 1
ATOM 793 O O . LEU A 1 95 ? -3.989 -11.408 1.931 1.00 97.25 95 LEU A O 1
ATOM 797 N N . ALA A 1 96 ? -4.668 -9.323 2.368 1.00 95.81 96 ALA A N 1
ATOM 798 C CA . ALA A 1 96 ? -6.089 -9.643 2.484 1.00 95.81 96 ALA A CA 1
ATOM 799 C C . ALA A 1 96 ? -6.827 -9.564 1.141 1.00 95.81 96 ALA A C 1
ATOM 801 O O . ALA A 1 96 ? -7.878 -10.182 0.992 1.00 95.81 96 ALA A O 1
ATOM 802 N N . ASN A 1 97 ? -6.304 -8.808 0.173 1.00 96.31 97 ASN A N 1
ATOM 803 C CA . ASN A 1 97 ? -6.889 -8.685 -1.157 1.00 96.31 97 ASN A CA 1
ATOM 804 C C . ASN A 1 97 ? -5.817 -8.557 -2.252 1.00 96.31 97 ASN A C 1
ATOM 806 O O . ASN A 1 97 ? -4.654 -8.243 -1.993 1.00 96.31 97 ASN A O 1
ATOM 810 N N . ASN A 1 98 ? -6.256 -8.748 -3.497 1.00 97.50 98 ASN A N 1
ATOM 811 C CA . ASN A 1 98 ? -5.544 -8.304 -4.687 1.00 97.50 98 ASN A CA 1
ATOM 812 C C . ASN A 1 98 ? -6.449 -7.329 -5.470 1.00 97.50 98 ASN A C 1
ATOM 814 O O . ASN A 1 98 ? -7.395 -7.782 -6.115 1.00 97.50 98 ASN A O 1
ATOM 818 N N . PRO A 1 99 ? -6.185 -6.009 -5.445 1.00 96.69 99 PRO A N 1
ATOM 819 C CA . PRO A 1 99 ? -6.945 -5.037 -6.231 1.00 96.69 99 PRO A CA 1
ATOM 820 C C . PRO A 1 99 ? -6.699 -5.140 -7.747 1.00 96.69 99 PRO A C 1
ATOM 822 O O . PRO A 1 99 ? -7.413 -4.504 -8.521 1.00 96.69 99 PRO A O 1
ATOM 825 N N . PHE A 1 100 ? -5.718 -5.937 -8.173 1.00 97.12 100 PHE A N 1
ATOM 826 C CA . PHE A 1 100 ? -5.218 -6.061 -9.540 1.00 97.12 100 PHE A CA 1
ATOM 827 C C . PHE A 1 100 ? -5.246 -7.530 -10.023 1.00 97.12 100 PHE A C 1
ATOM 829 O O . PHE A 1 100 ? -4.197 -8.093 -10.339 1.00 97.12 100 PHE A O 1
ATOM 836 N N . PRO A 1 101 ? -6.421 -8.197 -10.068 1.00 94.81 101 PRO A N 1
ATOM 837 C CA . PRO A 1 101 ? -6.501 -9.628 -10.387 1.00 94.81 101 PRO A CA 1
ATOM 838 C C . PRO A 1 101 ? -6.174 -9.950 -11.852 1.00 94.81 101 PRO A C 1
ATOM 840 O O . PRO A 1 101 ? -5.610 -11.002 -12.127 1.00 94.81 101 PRO A O 1
ATOM 843 N N . ASN A 1 102 ? -6.498 -9.044 -12.781 1.00 94.25 102 ASN A N 1
ATOM 844 C CA . ASN A 1 102 ? -6.386 -9.300 -14.223 1.00 94.25 102 ASN A CA 1
ATOM 845 C C . ASN A 1 102 ? -5.031 -8.880 -14.809 1.00 94.25 102 ASN A C 1
ATOM 847 O O . ASN A 1 102 ? -4.532 -9.504 -15.736 1.00 94.25 102 ASN A O 1
ATOM 851 N N . GLN A 1 103 ? -4.440 -7.810 -14.278 1.00 94.38 103 GLN A N 1
ATOM 852 C CA . GLN A 1 103 ? -3.146 -7.283 -14.708 1.00 94.38 103 GLN A CA 1
ATOM 853 C C . GLN A 1 103 ? -2.441 -6.666 -13.503 1.00 94.38 103 GLN A C 1
ATOM 855 O O . GLN A 1 103 ? -3.137 -6.057 -12.691 1.00 94.38 103 GLN A O 1
ATOM 860 N N . PRO A 1 104 ? -1.109 -6.785 -13.370 1.00 96.06 104 PRO A N 1
ATOM 861 C CA . PRO A 1 104 ? -0.380 -6.136 -12.288 1.00 96.06 104 PRO A CA 1
ATOM 862 C C . PRO A 1 104 ? -0.475 -4.605 -12.384 1.00 96.06 104 PRO A C 1
ATOM 864 O O . PRO A 1 104 ? -0.708 -4.069 -13.472 1.00 96.06 104 PRO A O 1
ATOM 867 N N . PRO A 1 105 ? -0.277 -3.882 -11.268 1.00 96.94 105 PRO A N 1
ATOM 868 C CA . PRO A 1 105 ? -0.189 -2.429 -11.311 1.00 96.94 105 PRO A CA 1
ATOM 869 C C . PRO A 1 105 ? 1.042 -1.982 -12.110 1.00 96.94 105 PRO A C 1
ATOM 871 O O . PRO A 1 105 ? 2.103 -2.607 -12.053 1.00 96.94 105 PRO A O 1
ATOM 874 N N . GLU A 1 106 ? 0.903 -0.862 -12.813 1.00 95.31 106 GLU A N 1
ATOM 875 C CA . GLU A 1 106 ? 2.000 -0.205 -13.528 1.00 95.31 106 GLU A CA 1
ATOM 876 C C . GLU A 1 106 ? 2.906 0.553 -12.554 1.00 95.31 106 GLU A C 1
ATOM 878 O O . GLU A 1 106 ? 4.134 0.540 -12.653 1.00 95.31 106 GLU A O 1
ATOM 883 N N . SER A 1 107 ? 2.287 1.189 -11.561 1.00 96.12 107 SER A N 1
ATOM 884 C CA . SER A 1 107 ? 2.982 1.941 -10.526 1.00 96.12 107 SER A CA 1
ATOM 885 C C . SER A 1 107 ? 2.419 1.629 -9.153 1.00 96.12 107 SER A C 1
ATOM 887 O O . SER A 1 107 ? 1.219 1.407 -8.987 1.00 96.12 107 SER A O 1
ATOM 889 N N . ILE A 1 108 ? 3.296 1.646 -8.154 1.00 97.81 108 ILE A N 1
ATOM 890 C CA . ILE A 1 108 ? 2.940 1.509 -6.746 1.00 97.81 108 ILE A CA 1
ATOM 891 C C . ILE A 1 108 ? 3.523 2.683 -5.967 1.00 97.81 108 ILE A C 1
ATOM 893 O O . ILE A 1 108 ? 4.661 3.089 -6.195 1.00 97.81 108 ILE A O 1
ATOM 897 N N . ARG A 1 109 ? 2.754 3.205 -5.015 1.00 97.12 109 ARG A N 1
ATOM 898 C CA . ARG A 1 109 ? 3.194 4.190 -4.024 1.00 97.12 109 ARG A CA 1
ATOM 899 C C . ARG A 1 109 ? 2.869 3.709 -2.616 1.00 97.12 109 ARG A C 1
ATOM 901 O O . ARG A 1 109 ? 2.089 2.772 -2.429 1.00 97.12 109 ARG A O 1
ATOM 908 N N . ILE A 1 110 ? 3.452 4.368 -1.622 1.00 98.19 110 ILE A N 1
ATOM 909 C CA . ILE A 1 110 ? 3.101 4.142 -0.219 1.00 98.19 110 ILE A CA 1
ATOM 910 C C . ILE A 1 110 ? 2.809 5.482 0.431 1.00 98.19 110 ILE A C 1
ATOM 912 O O . ILE A 1 110 ? 3.669 6.360 0.492 1.00 98.19 110 ILE A O 1
ATOM 916 N N . GLU A 1 111 ? 1.606 5.606 0.965 1.00 97.56 111 GLU A N 1
ATOM 917 C CA . GLU A 1 111 ? 1.152 6.781 1.695 1.00 97.56 111 GLU A CA 1
ATOM 918 C C . GLU A 1 111 ? 1.143 6.486 3.196 1.00 97.56 111 GLU A C 1
ATOM 920 O O . GLU A 1 111 ? 0.850 5.365 3.621 1.00 97.56 111 GLU A O 1
ATOM 925 N N . ILE A 1 112 ? 1.445 7.492 4.017 1.00 96.94 112 ILE A N 1
ATOM 926 C CA . ILE A 1 112 ? 1.350 7.393 5.473 1.00 96.94 112 ILE A CA 1
ATOM 927 C C . ILE A 1 112 ? 0.116 8.142 5.971 1.00 96.94 112 ILE A C 1
ATOM 929 O O . ILE A 1 112 ? -0.127 9.310 5.661 1.00 96.94 112 ILE A O 1
ATOM 933 N N . TYR A 1 113 ? -0.676 7.456 6.787 1.00 96.50 113 TYR A N 1
ATOM 934 C CA . TYR A 1 113 ? -1.901 7.975 7.378 1.00 96.50 113 TYR A CA 1
ATOM 935 C C . TYR A 1 113 ? -1.860 7.839 8.892 1.00 96.50 113 TYR A C 1
ATOM 937 O O . TYR A 1 113 ? -1.276 6.910 9.444 1.00 96.50 113 TYR A O 1
ATOM 945 N N . ARG A 1 114 ? -2.546 8.745 9.582 1.00 95.19 114 ARG A N 1
ATOM 946 C CA . ARG A 1 114 ? -2.786 8.662 11.019 1.00 95.19 114 ARG A CA 1
ATOM 947 C C . ARG A 1 114 ? -4.227 8.25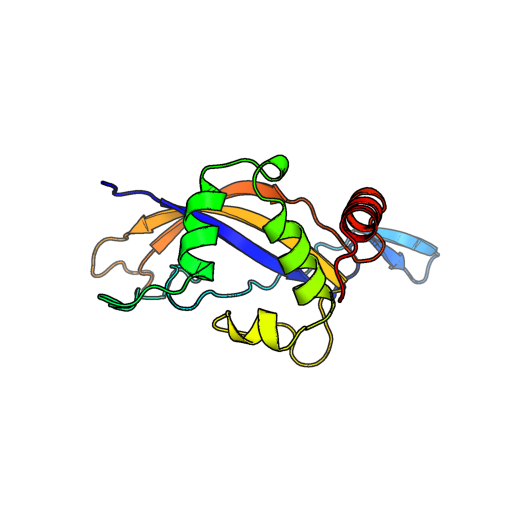7 11.286 1.00 95.19 114 ARG A C 1
ATOM 949 O O . ARG A 1 114 ? -5.146 9.000 10.944 1.00 95.19 114 ARG A O 1
ATOM 956 N N . TYR A 1 115 ? -4.399 7.118 11.941 1.00 93.69 115 TYR A N 1
ATOM 957 C CA . TYR A 1 115 ? -5.677 6.536 12.332 1.00 93.69 115 TYR A CA 1
ATOM 958 C C . TYR A 1 115 ? -5.997 6.855 13.792 1.00 93.69 115 TYR A C 1
ATOM 960 O O . TYR A 1 115 ? -5.108 6.893 14.650 1.00 93.69 115 TYR A O 1
ATOM 968 N N . LYS A 1 116 ? -7.280 7.082 14.072 1.00 92.50 116 LYS A N 1
ATOM 969 C CA . LYS A 1 116 ? -7.858 7.225 15.410 1.00 92.50 116 LYS A CA 1
ATOM 970 C C . LYS A 1 116 ? -9.207 6.507 15.428 1.00 92.50 116 LYS A C 1
ATOM 972 O O . LYS A 1 116 ? -9.973 6.666 14.482 1.00 92.50 116 LYS A O 1
ATOM 977 N N . PHE A 1 117 ? -9.494 5.767 16.495 1.00 90.50 117 PHE A N 1
ATOM 978 C CA . PHE A 1 117 ? -10.824 5.196 16.705 1.00 90.50 117 PHE A CA 1
ATOM 979 C C . PHE A 1 117 ? -11.881 6.296 16.786 1.00 90.50 117 PHE A C 1
ATOM 981 O O . PHE A 1 117 ? -11.682 7.314 17.466 1.00 90.50 117 PHE A O 1
ATOM 988 N N . LEU A 1 118 ? -12.988 6.080 16.090 1.00 90.88 118 LEU A N 1
ATOM 989 C CA . LEU A 1 118 ? -14.203 6.848 16.301 1.00 90.88 118 LEU A CA 1
ATOM 990 C C . LEU A 1 118 ? -14.936 6.330 17.549 1.00 90.88 118 LEU A C 1
ATOM 992 O O . LEU A 1 118 ? -14.718 5.184 17.957 1.00 90.88 118 LEU A O 1
ATOM 996 N N . PRO A 1 119 ? -15.746 7.175 18.208 1.00 88.19 119 PRO A N 1
ATOM 997 C CA . PRO A 1 119 ? -16.648 6.712 19.253 1.00 88.19 119 PRO A CA 1
ATOM 998 C C . PRO A 1 119 ? -17.603 5.632 18.711 1.00 88.19 119 PRO A C 1
ATOM 1000 O O . PRO A 1 119 ? -17.980 5.697 17.539 1.00 88.19 119 PRO A O 1
ATOM 1003 N N . PRO A 1 120 ? -18.023 4.656 19.534 1.00 84.38 120 PRO A N 1
ATOM 1004 C CA . PRO A 1 120 ? -19.111 3.757 19.163 1.00 84.38 120 PRO A CA 1
ATOM 1005 C C . PRO A 1 120 ? -20.366 4.554 18.781 1.00 84.38 120 PRO A C 1
ATOM 1007 O O . PRO A 1 120 ? -20.706 5.514 19.469 1.00 84.38 120 PRO A O 1
ATOM 1010 N N . GLY A 1 121 ? -21.045 4.155 17.703 1.00 81.81 121 GLY A N 1
ATOM 1011 C CA . GLY A 1 121 ? -22.258 4.833 17.231 1.00 81.81 121 GLY A CA 1
ATOM 1012 C C . GLY A 1 121 ? -22.015 6.112 16.422 1.00 81.81 121 GLY A C 1
ATOM 1013 O O . GLY A 1 121 ? -22.940 6.902 16.275 1.00 81.81 121 GLY A O 1
ATOM 1014 N N . ASP A 1 122 ? -20.801 6.333 15.904 1.00 88.25 122 ASP A N 1
ATOM 1015 C CA . ASP A 1 122 ? -20.540 7.421 14.956 1.00 88.25 122 ASP A CA 1
ATOM 1016 C C . ASP A 1 122 ? -21.468 7.321 13.731 1.00 88.25 122 ASP A C 1
ATOM 1018 O O . ASP A 1 122 ? -21.559 6.274 13.084 1.00 88.25 122 ASP A O 1
ATOM 1022 N N . GLU A 1 123 ? -22.139 8.427 13.404 1.00 88.06 123 GLU A N 1
ATOM 1023 C CA . GLU A 1 123 ? -23.173 8.503 12.362 1.00 88.06 123 GLU A CA 1
ATOM 1024 C C . GLU A 1 123 ? -22.658 8.127 10.965 1.00 88.06 123 GLU A C 1
ATOM 1026 O O . GLU A 1 123 ? -23.434 7.723 10.103 1.00 88.06 123 GLU A O 1
ATOM 1031 N N . SER A 1 124 ? -21.343 8.213 10.727 1.00 88.75 124 SER A N 1
ATOM 1032 C CA . SER A 1 124 ? -20.751 7.827 9.443 1.00 88.75 124 SER A CA 1
ATOM 1033 C C . SER A 1 124 ? -20.652 6.311 9.231 1.00 88.75 124 SER A C 1
ATOM 1035 O O . SER A 1 124 ? -20.241 5.885 8.150 1.00 88.75 124 SER A O 1
ATOM 1037 N N . GLY A 1 125 ? -20.953 5.498 10.253 1.00 88.00 125 GLY A N 1
ATOM 1038 C CA . GLY A 1 125 ? -20.808 4.038 10.222 1.00 88.00 125 GLY A CA 1
ATOM 1039 C C . GLY A 1 125 ? -19.353 3.551 10.187 1.00 88.00 125 GLY A C 1
ATOM 1040 O O . GLY A 1 125 ? -19.099 2.357 10.034 1.00 88.00 125 GLY A O 1
ATOM 1041 N N . LYS A 1 126 ? -18.376 4.458 10.318 1.00 92.06 126 LYS A N 1
ATOM 1042 C CA . LYS A 1 126 ? -16.944 4.139 10.289 1.00 92.06 126 LYS A CA 1
ATOM 1043 C C . LYS A 1 126 ? -16.419 3.814 11.682 1.00 92.06 126 LYS A C 1
ATOM 1045 O O . LYS A 1 126 ? -16.833 4.384 12.684 1.00 92.06 126 LYS A O 1
ATOM 1050 N N . VAL A 1 127 ? -15.404 2.959 11.722 1.00 91.25 127 VAL A N 1
ATOM 1051 C CA . VAL A 1 127 ? -14.669 2.591 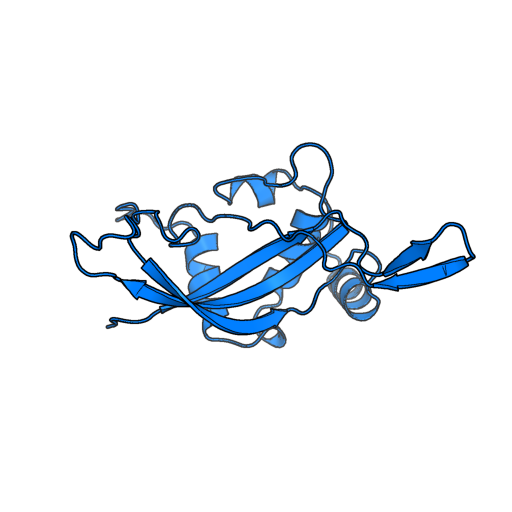12.943 1.00 91.25 127 VAL A CA 1
ATOM 1052 C C . VAL A 1 127 ? -13.463 3.512 13.153 1.00 91.25 127 VAL A C 1
ATOM 1054 O O . VAL A 1 127 ? -13.047 3.791 14.281 1.00 91.25 127 VAL A O 1
ATOM 1057 N N . TRP A 1 128 ? -12.903 4.030 12.058 1.00 92.62 128 TRP A N 1
ATOM 1058 C CA . TRP A 1 128 ? -11.675 4.811 12.059 1.00 92.62 128 TRP A CA 1
ATOM 1059 C C . TRP A 1 128 ? -11.837 6.169 11.393 1.00 92.62 128 TRP A C 1
ATOM 1061 O O . TRP A 1 128 ? -12.304 6.295 10.263 1.00 92.62 128 TRP A O 1
ATOM 1071 N N . LYS A 1 129 ? -11.274 7.190 12.035 1.00 93.31 129 LYS A N 1
ATOM 1072 C CA . LYS A 1 129 ? -10.918 8.449 11.389 1.00 93.31 129 LYS A CA 1
ATOM 1073 C C . LYS A 1 129 ? -9.473 8.364 10.914 1.00 93.31 129 LYS A C 1
ATOM 1075 O O . LYS A 1 129 ? -8.56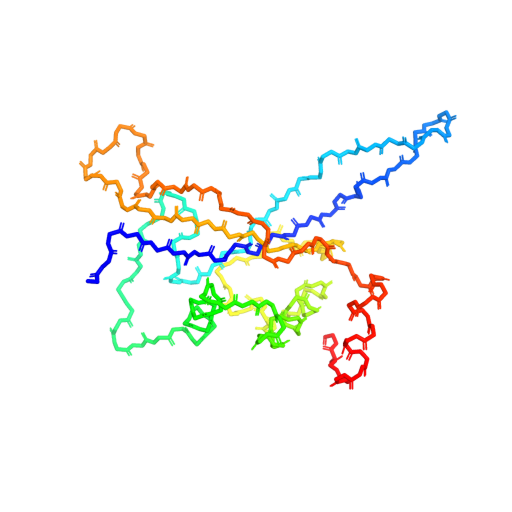6 8.247 11.742 1.00 93.31 129 LYS A O 1
ATOM 1080 N N . ARG A 1 130 ? -9.247 8.468 9.601 1.00 94.56 130 ARG A N 1
ATOM 1081 C CA . ARG A 1 130 ? -7.901 8.569 9.011 1.00 94.56 130 ARG A CA 1
ATOM 1082 C C . ARG A 1 130 ? -7.602 9.993 8.548 1.00 94.56 130 ARG A C 1
ATOM 1084 O O . ARG A 1 130 ? -8.474 10.667 8.007 1.00 94.56 130 ARG A O 1
ATOM 1091 N N . LYS A 1 131 ? -6.366 10.448 8.748 1.00 96.19 131 LYS A N 1
ATOM 1092 C CA . LYS A 1 131 ? -5.832 11.702 8.195 1.00 96.19 131 LYS A CA 1
ATOM 1093 C C . LYS A 1 131 ? -4.553 11.393 7.425 1.00 96.19 131 LYS A C 1
ATOM 1095 O O . LYS A 1 131 ? -3.668 10.761 7.996 1.00 96.19 131 LYS A O 1
ATOM 1100 N N . HIS A 1 132 ? -4.459 11.836 6.174 1.00 96.94 132 HIS A N 1
ATOM 1101 C CA . HIS A 1 132 ? -3.222 11.743 5.396 1.00 96.94 132 HIS A CA 1
ATOM 1102 C C . HIS A 1 132 ? -2.122 12.574 6.063 1.00 96.94 132 HIS A C 1
ATOM 1104 O O . HIS A 1 132 ? -2.378 13.685 6.536 1.00 96.94 132 HIS A O 1
ATOM 1110 N N . VAL A 1 133 ? -0.935 11.990 6.191 1.00 96.44 133 VAL A N 1
ATOM 1111 C CA . VAL A 1 133 ? 0.232 12.632 6.811 1.00 96.44 133 VAL A CA 1
ATOM 1112 C C . VAL A 1 133 ? 1.256 13.015 5.749 1.00 96.44 133 VAL A C 1
ATOM 1114 O O . VAL A 1 133 ? 1.868 14.071 5.870 1.00 96.44 133 VAL A O 1
ATOM 1117 N N . GLY A 1 134 ? 1.424 12.190 4.717 1.00 95.75 134 GLY A N 1
ATOM 1118 C CA . GLY A 1 134 ? 2.352 12.441 3.624 1.00 95.75 134 GLY A CA 1
ATOM 1119 C C . GLY A 1 134 ? 2.632 11.182 2.814 1.00 95.75 134 GLY A C 1
ATOM 1120 O O . GLY A 1 134 ? 2.060 10.122 3.075 1.00 95.75 134 GLY A O 1
ATOM 1121 N N . THR A 1 135 ? 3.556 11.306 1.871 1.00 96.56 135 THR A N 1
ATOM 1122 C CA . THR A 1 135 ? 4.014 10.202 1.029 1.00 96.56 135 THR A CA 1
ATOM 1123 C C . THR A 1 135 ? 5.256 9.565 1.641 1.00 96.56 135 THR A C 1
ATOM 1125 O O . THR A 1 135 ? 6.252 10.238 1.897 1.00 96.56 135 THR A O 1
ATOM 1128 N N . TRP A 1 136 ? 5.189 8.260 1.903 1.00 96.62 136 TRP A N 1
ATOM 1129 C CA . TRP A 1 136 ? 6.311 7.480 2.430 1.00 96.62 136 TRP A CA 1
ATOM 1130 C C . TRP A 1 136 ? 7.204 6.969 1.293 1.00 96.62 136 TRP A C 1
ATOM 1132 O O . TRP A 1 136 ? 8.423 7.058 1.382 1.00 96.62 136 TRP A O 1
ATOM 1142 N N . LEU A 1 137 ? 6.607 6.498 0.193 1.00 96.12 137 LEU A N 1
ATOM 1143 C CA . LEU A 1 137 ? 7.304 6.144 -1.044 1.00 96.12 137 LEU A CA 1
ATOM 1144 C C . LEU A 1 137 ? 6.566 6.771 -2.225 1.00 96.12 137 LEU A C 1
ATOM 1146 O O . LEU A 1 137 ? 5.399 6.452 -2.458 1.00 96.12 137 LEU A O 1
ATOM 1150 N N . ASN A 1 138 ? 7.262 7.634 -2.970 1.00 95.31 138 ASN A N 1
ATOM 1151 C CA . ASN A 1 138 ? 6.759 8.188 -4.227 1.00 95.31 138 ASN A CA 1
ATOM 1152 C C . ASN A 1 138 ? 6.421 7.066 -5.221 1.00 95.31 138 ASN A C 1
ATOM 1154 O O . ASN A 1 138 ? 7.027 5.997 -5.131 1.00 95.31 138 ASN A O 1
ATOM 1158 N N . PRO A 1 139 ? 5.510 7.298 -6.182 1.00 95.44 139 PRO A N 1
ATOM 1159 C CA . PRO A 1 139 ? 5.198 6.322 -7.218 1.00 95.44 139 PRO A CA 1
ATOM 1160 C C . PRO A 1 139 ? 6.456 5.739 -7.873 1.00 95.44 139 PRO A C 1
ATOM 1162 O O . PRO A 1 139 ? 7.308 6.476 -8.371 1.00 95.44 139 PRO A O 1
ATOM 1165 N N . VAL A 1 140 ? 6.565 4.412 -7.861 1.00 95.88 140 VAL A N 1
ATOM 1166 C CA . VAL A 1 140 ? 7.615 3.659 -8.548 1.00 95.88 140 VAL A CA 1
ATOM 1167 C C . VAL A 1 140 ? 7.002 2.595 -9.447 1.00 95.88 140 VAL A C 1
ATOM 1169 O O . VAL A 1 140 ? 6.024 1.936 -9.097 1.00 95.88 140 VAL A O 1
ATOM 1172 N N . SER A 1 141 ? 7.633 2.410 -10.596 1.00 95.69 141 SER A N 1
ATOM 1173 C CA . SER A 1 141 ? 7.327 1.398 -11.605 1.00 95.69 141 SER A CA 1
ATOM 1174 C C . SER A 1 141 ? 8.528 0.475 -11.810 1.00 95.69 141 SER A C 1
ATOM 1176 O O . SER A 1 141 ? 9.640 0.744 -11.337 1.00 95.69 141 SER A O 1
ATOM 1178 N N . LYS A 1 142 ? 8.352 -0.586 -12.603 1.00 95.31 142 LYS A N 1
ATOM 1179 C CA . LYS A 1 142 ? 9.452 -1.492 -12.987 1.00 95.31 142 LYS A CA 1
ATOM 1180 C C . LYS A 1 142 ? 10.577 -0.777 -13.746 1.00 95.31 142 LYS A C 1
ATOM 1182 O O . LYS A 1 142 ? 11.729 -1.213 -13.711 1.00 95.31 142 LYS A O 1
ATOM 1187 N N . SER A 1 143 ? 10.244 0.312 -14.438 1.00 93.94 143 SER A N 1
ATOM 1188 C CA . SER A 1 143 ? 11.162 1.118 -15.245 1.00 93.94 143 SER A CA 1
ATOM 1189 C C . SER A 1 143 ? 11.815 2.266 -14.469 1.00 93.94 143 SER A C 1
ATOM 1191 O O . SER A 1 143 ? 12.795 2.832 -14.952 1.00 93.94 143 SER A O 1
ATOM 1193 N N . THR A 1 144 ? 11.344 2.582 -13.257 1.00 95.06 144 THR A N 1
ATOM 1194 C CA . THR A 1 144 ? 11.871 3.697 -12.458 1.00 95.06 144 THR A CA 1
ATOM 1195 C C . THR A 1 144 ? 13.373 3.507 -12.179 1.00 95.06 144 THR A C 1
ATOM 1197 O O . THR A 1 144 ? 13.740 2.556 -11.482 1.00 95.06 144 THR A O 1
ATOM 1200 N N . PRO A 1 145 ? 14.277 4.390 -12.663 1.00 94.38 145 PRO A N 1
ATOM 1201 C CA . PRO A 1 145 ? 15.717 4.108 -12.698 1.00 94.38 145 PRO A CA 1
ATOM 1202 C C . PRO A 1 145 ? 16.347 3.819 -11.331 1.00 94.38 145 PRO A C 1
ATOM 1204 O O . PRO A 1 145 ? 17.104 2.860 -11.181 1.00 94.38 145 PRO A O 1
ATOM 1207 N N . GLY A 1 146 ? 16.030 4.628 -10.314 1.00 93.00 146 GLY A N 1
ATOM 1208 C CA . GLY A 1 146 ? 16.557 4.445 -8.957 1.00 93.00 146 GLY A CA 1
ATOM 1209 C C . GLY A 1 146 ? 16.090 3.137 -8.317 1.00 93.00 146 GLY A C 1
ATOM 1210 O O . GLY A 1 146 ? 16.891 2.419 -7.718 1.00 93.00 146 GLY A O 1
ATOM 1211 N N . PHE A 1 147 ? 14.817 2.796 -8.515 1.00 95.12 147 PHE A N 1
ATOM 1212 C CA . PHE A 1 147 ? 14.222 1.561 -8.020 1.00 95.12 147 PHE A CA 1
ATOM 1213 C C . PHE A 1 147 ? 14.804 0.337 -8.738 1.00 95.12 147 PHE A C 1
ATOM 1215 O O . PHE A 1 147 ? 15.306 -0.572 -8.085 1.00 95.12 147 PHE A O 1
ATOM 1222 N N . LYS A 1 148 ? 14.871 0.355 -10.074 1.00 95.06 148 LYS A N 1
ATOM 1223 C CA . LYS A 1 148 ? 15.457 -0.728 -10.878 1.00 95.06 148 LYS A CA 1
ATOM 1224 C C . LYS A 1 148 ? 16.910 -1.017 -10.489 1.00 95.06 148 LYS A C 1
ATOM 1226 O O . LYS A 1 148 ? 17.268 -2.179 -10.300 1.00 95.06 148 LYS A O 1
ATOM 1231 N N . ARG A 1 149 ? 17.731 0.024 -10.292 1.00 95.56 149 ARG A N 1
ATOM 1232 C CA . ARG A 1 149 ? 19.114 -0.132 -9.804 1.00 95.56 149 ARG A CA 1
ATOM 1233 C C . ARG A 1 149 ? 19.170 -0.792 -8.426 1.00 95.56 149 ARG A C 1
ATOM 1235 O O . ARG A 1 149 ? 20.026 -1.644 -8.203 1.00 95.56 149 ARG A O 1
ATOM 1242 N N . LEU A 1 150 ? 18.264 -0.430 -7.514 1.00 94.81 150 LEU A N 1
ATOM 1243 C CA . LEU A 1 150 ? 18.179 -1.043 -6.186 1.00 94.81 150 LEU A CA 1
ATOM 1244 C C . LEU A 1 150 ? 17.845 -2.540 -6.278 1.00 94.81 150 LEU A C 1
ATOM 1246 O O . LEU A 1 150 ? 18.523 -3.345 -5.640 1.00 94.81 150 LEU A O 1
ATOM 1250 N N . ILE A 1 151 ? 16.854 -2.920 -7.090 1.00 96.75 151 ILE A N 1
ATOM 1251 C CA . ILE A 1 151 ? 16.470 -4.326 -7.296 1.00 96.75 151 ILE A CA 1
ATOM 1252 C C . ILE A 1 151 ? 17.642 -5.132 -7.870 1.00 96.75 151 ILE A C 1
ATOM 1254 O O . ILE A 1 151 ? 17.995 -6.183 -7.333 1.00 96.75 151 ILE A O 1
ATOM 1258 N N . GLN A 1 152 ? 18.300 -4.609 -8.911 1.00 95.50 152 GLN A N 1
ATOM 1259 C CA . GLN A 1 152 ? 19.446 -5.260 -9.555 1.00 95.50 152 GLN A CA 1
ATOM 1260 C C . GLN A 1 152 ? 20.629 -5.432 -8.597 1.00 95.50 152 GLN A C 1
ATOM 1262 O O . GLN A 1 152 ? 21.195 -6.522 -8.515 1.00 95.50 152 GLN A O 1
ATOM 1267 N N . LYS A 1 153 ? 20.969 -4.389 -7.826 1.00 96.19 153 LYS A N 1
ATOM 1268 C CA . LYS A 1 153 ? 22.045 -4.436 -6.824 1.00 96.19 153 LYS A CA 1
ATOM 1269 C C . LYS A 1 153 ? 21.820 -5.546 -5.794 1.00 96.19 153 LYS A C 1
ATOM 1271 O O . LYS A 1 153 ? 22.772 -6.221 -5.417 1.00 96.19 153 LYS A O 1
ATOM 1276 N N . ASN A 1 154 ? 20.576 -5.743 -5.358 1.00 95.56 154 ASN A N 1
ATOM 1277 C CA . ASN A 1 154 ? 20.217 -6.759 -4.365 1.00 95.56 154 ASN A CA 1
ATOM 1278 C C . ASN A 1 154 ? 19.893 -8.135 -4.975 1.00 95.56 154 ASN A C 1
ATOM 1280 O O . ASN A 1 154 ? 19.645 -9.080 -4.230 1.00 95.56 154 ASN A O 1
ATOM 1284 N N . ARG A 1 155 ? 19.907 -8.265 -6.312 1.00 96.19 155 ARG A N 1
ATOM 1285 C CA . ARG A 1 155 ? 19.600 -9.506 -7.048 1.00 96.19 155 ARG A CA 1
ATOM 1286 C C . ARG A 1 155 ? 18.231 -10.101 -6.690 1.00 96.19 155 ARG A C 1
ATOM 1288 O O . ARG A 1 155 ? 18.061 -11.321 -6.673 1.00 96.19 155 ARG A O 1
ATOM 1295 N N . TRP A 1 156 ? 17.254 -9.246 -6.395 1.00 94.94 156 TRP A N 1
ATOM 1296 C CA . TRP A 1 156 ? 15.900 -9.690 -6.077 1.00 94.94 156 TRP A CA 1
ATOM 1297 C C . TRP A 1 156 ? 15.152 -10.116 -7.336 1.00 94.94 156 TRP A C 1
ATOM 1299 O O . TRP A 1 156 ? 15.182 -9.431 -8.359 1.00 94.94 156 TRP A O 1
ATOM 1309 N N . LYS A 1 157 ? 14.497 -11.274 -7.252 1.00 91.69 157 LYS A N 1
ATOM 1310 C CA . LYS A 1 157 ? 13.729 -11.853 -8.353 1.00 91.69 157 LYS A CA 1
ATOM 1311 C C . LYS A 1 157 ? 12.291 -11.323 -8.336 1.00 91.69 157 LYS A C 1
ATOM 1313 O O . LYS A 1 157 ? 11.792 -11.012 -7.252 1.00 91.69 157 LYS A O 1
ATOM 1318 N N . PRO A 1 158 ? 11.654 -11.193 -9.514 1.00 86.44 158 PRO A N 1
ATOM 1319 C CA . PRO A 1 158 ? 10.216 -10.948 -9.602 1.00 86.44 158 PRO A CA 1
ATOM 1320 C C . PRO A 1 158 ? 9.436 -12.037 -8.880 1.00 86.44 158 PRO A C 1
ATOM 1322 O O . PRO A 1 158 ? 9.970 -13.157 -8.697 1.00 86.44 158 PRO A O 1
#

Foldseek 3Di:
DDQKAKAKWKWFFQDDQWDADPVRDIDGDDTDIDTFAADADCHDQLDDGDDQPPDDLPVRVLRRVVSVDAPVVCLVVLLLQVCQQVVPVVSSVRTPDNPAPPHGGQKMWMWMKMWGADPPPPPVSGGIDIDTDGTRGDIDGCPRVVSVVSCVVVVRDD